Protein AF-R7Z8L1-F1 (a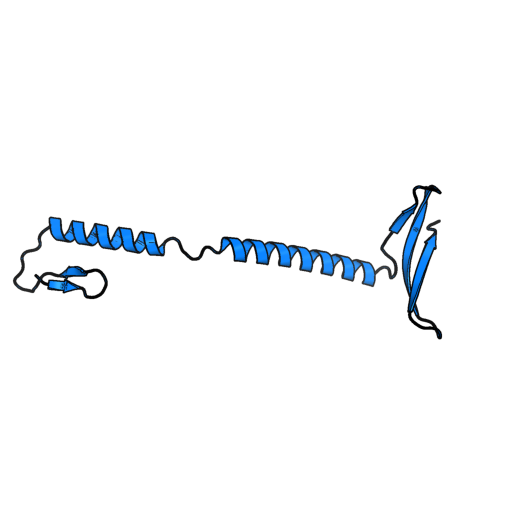fdb_monomer_lite)

pLDDT: mean 90.71, std 7.34, range [60.0, 98.38]

Organism: NCBI:txid1285586

Foldseek 3Di:
DFADDPQRQDDDDPPDDDDVVSVVVNVVSVVVVVVVVVDDPPCVVVVVVVVVVVVVVVVVVVVVVQCVVPVFNDWDQDPVPRWIWTWHWDQDPVGIDIDTGTDD

Secondary structure (DSSP, 8-state):
-EE-TTT--EE--TTPPP-HHHHHHHHHHHHHHHHHHHS----HHHHHHHHHHHHHHHHHHHHHHHHHH-S--EEEE-TTT--EEEEEEEEETTEEEEEEEE--

Sequence (104 aa):
MQQTQNYKLNKPEITDYAKIELLNDNADIIDAKLKDLEINGDLTEIVQTVTTLQREVTDNKSEFTEHLVDDMPHKYTNSDNGKTYRLGFGVDAGGFYYIQQEVE

Radius of gyration: 34.1 Å; chains: 1; bounding box: 70×27×88 Å

Structure (mmCIF, N/CA/C/O backbone):
data_AF-R7Z8L1-F1
#
_entry.id   AF-R7Z8L1-F1
#
loop_
_atom_site.group_PDB
_atom_site.id
_atom_site.type_symbol
_atom_site.label_atom_id
_atom_site.label_alt_id
_atom_site.label_comp_id
_atom_site.label_asym_id
_atom_site.label_entity_id
_atom_site.label_seq_id
_atom_site.pdbx_PDB_ins_code
_atom_site.Cartn_x
_atom_site.Cartn_y
_atom_site.Cartn_z
_atom_site.occupancy
_atom_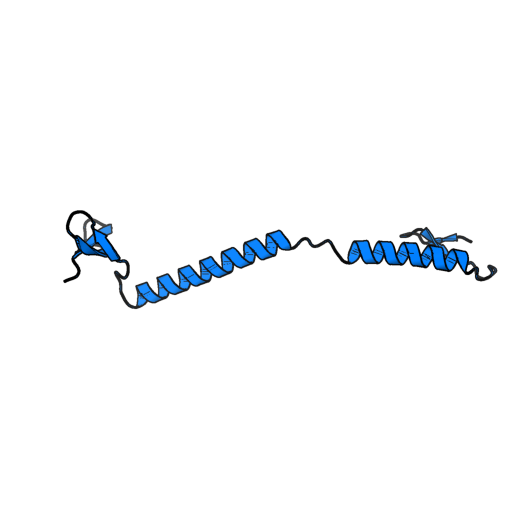site.B_iso_or_equiv
_atom_site.auth_seq_id
_atom_site.auth_comp_id
_atom_site.auth_asym_id
_atom_site.auth_atom_id
_atom_site.pdbx_PDB_model_num
ATOM 1 N N . MET A 1 1 ? 24.202 5.853 -46.526 1.00 74.88 1 MET A N 1
ATOM 2 C CA . MET A 1 1 ? 23.798 6.109 -45.123 1.00 74.88 1 MET A CA 1
ATOM 3 C C . MET A 1 1 ? 22.324 6.460 -44.980 1.00 74.88 1 MET A C 1
ATOM 5 O O . MET A 1 1 ? 21.871 7.464 -45.520 1.00 74.88 1 MET A O 1
ATOM 9 N N . GLN A 1 2 ? 21.601 5.641 -44.216 1.00 85.50 2 GLN A N 1
ATOM 10 C CA . GLN A 1 2 ? 20.191 5.834 -43.862 1.00 85.50 2 GLN A CA 1
ATOM 11 C C . GLN A 1 2 ? 20.046 6.026 -42.345 1.00 85.50 2 GLN A C 1
ATOM 13 O O . GLN A 1 2 ? 2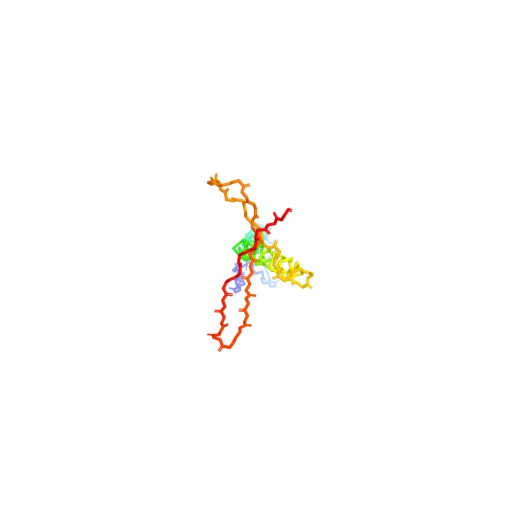1.010 5.863 -41.598 1.00 85.50 2 GLN A O 1
ATOM 18 N N . GLN A 1 3 ? 18.837 6.337 -41.878 1.00 92.38 3 GLN A N 1
ATOM 19 C CA . GLN A 1 3 ? 18.519 6.420 -40.450 1.00 92.38 3 GLN A CA 1
ATOM 20 C C . GLN A 1 3 ? 17.520 5.339 -40.030 1.00 92.38 3 GLN A C 1
ATOM 22 O O . GLN A 1 3 ? 16.657 4.933 -40.811 1.00 92.38 3 GLN A O 1
ATOM 27 N N . THR A 1 4 ? 17.608 4.881 -38.780 1.00 93.75 4 THR A N 1
ATOM 28 C CA . THR A 1 4 ? 16.570 4.027 -38.185 1.00 93.75 4 THR A CA 1
ATOM 29 C C . THR A 1 4 ? 15.272 4.809 -37.973 1.00 93.75 4 THR A C 1
ATOM 31 O O . THR A 1 4 ? 15.261 6.034 -37.861 1.00 93.75 4 THR A O 1
ATOM 34 N N . GLN A 1 5 ? 14.139 4.108 -37.914 1.00 93.69 5 GLN A N 1
ATOM 35 C CA . GLN A 1 5 ? 12.829 4.755 -37.844 1.00 93.69 5 GLN A CA 1
ATOM 36 C C . GLN A 1 5 ? 12.586 5.473 -36.508 1.00 93.69 5 GLN A C 1
ATOM 38 O O . GLN A 1 5 ? 12.158 6.629 -36.521 1.00 93.69 5 GLN A O 1
ATOM 43 N N . ASN A 1 6 ? 12.882 4.796 -35.394 1.00 93.19 6 ASN A N 1
ATOM 44 C CA . ASN A 1 6 ? 12.429 5.184 -34.054 1.00 93.19 6 ASN A CA 1
ATOM 45 C C . ASN A 1 6 ? 13.287 6.281 -33.419 1.00 93.19 6 ASN A C 1
ATOM 47 O O . ASN A 1 6 ? 12.752 7.229 -32.858 1.00 93.19 6 ASN A O 1
ATOM 51 N N . TYR A 1 7 ? 14.611 6.168 -33.535 1.00 92.75 7 TYR A N 1
ATOM 52 C CA . TYR A 1 7 ? 15.555 7.061 -32.848 1.00 92.75 7 TYR A CA 1
ATOM 53 C C . TYR A 1 7 ? 16.522 7.750 -33.808 1.00 92.75 7 TYR A C 1
ATOM 55 O O . TYR A 1 7 ? 17.504 8.338 -33.380 1.00 92.75 7 TYR A O 1
ATOM 63 N N . LYS A 1 8 ? 16.251 7.657 -35.118 1.00 94.75 8 LYS A N 1
ATOM 64 C CA . LYS A 1 8 ? 17.049 8.288 -36.179 1.00 94.75 8 LYS A CA 1
ATOM 65 C C . LYS A 1 8 ? 18.545 7.957 -36.111 1.00 94.75 8 LYS A C 1
ATOM 67 O O . LYS A 1 8 ? 19.371 8.732 -36.578 1.00 94.75 8 LYS A O 1
ATOM 72 N N . LEU A 1 9 ? 18.880 6.774 -35.589 1.00 94.69 9 LEU A N 1
ATOM 73 C CA . LEU A 1 9 ? 20.261 6.312 -35.473 1.00 94.69 9 LEU A CA 1
ATOM 74 C C . LEU A 1 9 ? 20.862 6.130 -36.862 1.00 94.69 9 LEU A C 1
ATOM 76 O O . LEU A 1 9 ? 20.212 5.583 -37.759 1.00 94.69 9 LEU A O 1
ATOM 80 N N . ASN A 1 10 ? 22.115 6.532 -37.012 1.00 93.38 10 ASN A N 1
ATOM 81 C CA . ASN A 1 10 ? 22.927 6.306 -38.190 1.00 93.38 10 ASN A CA 1
ATOM 82 C C . ASN A 1 10 ? 23.005 4.806 -38.487 1.00 93.38 10 ASN A C 1
ATOM 84 O O . ASN A 1 10 ? 23.551 4.033 -37.697 1.00 93.38 10 ASN A O 1
ATOM 88 N N . LYS A 1 11 ? 22.455 4.399 -39.633 1.00 91.81 11 LYS A N 1
ATOM 89 C CA . LYS A 1 11 ? 22.473 3.022 -40.120 1.00 91.81 11 LYS A CA 1
ATOM 90 C C . LYS A 1 11 ? 23.353 2.945 -41.376 1.00 91.81 11 LYS A C 1
ATOM 92 O O . LYS A 1 11 ? 22.962 3.494 -42.415 1.00 91.81 11 LYS A O 1
ATOM 97 N N . PRO A 1 12 ? 24.524 2.289 -41.303 1.00 87.88 12 PRO A N 1
ATOM 98 C CA . PRO A 1 12 ? 25.362 2.081 -42.477 1.00 87.88 12 PRO A CA 1
ATOM 99 C C . PRO A 1 12 ? 24.705 1.093 -43.450 1.00 87.88 12 PRO A C 1
ATOM 101 O O . PRO A 1 12 ? 24.024 0.148 -43.039 1.00 87.88 12 PRO A O 1
ATOM 104 N N . GLU A 1 13 ? 24.904 1.317 -44.746 1.00 87.19 13 GLU A N 1
ATOM 105 C CA . GLU A 1 13 ? 24.625 0.331 -45.794 1.00 87.19 13 GLU A CA 1
ATOM 106 C C . GLU A 1 13 ? 25.802 -0.643 -45.963 1.00 87.19 13 GLU A C 1
ATOM 108 O O . GLU A 1 13 ? 26.891 -0.413 -45.445 1.00 87.19 13 GLU A O 1
ATOM 113 N N . ILE A 1 14 ? 25.603 -1.735 -46.710 1.00 85.12 14 ILE A N 1
ATOM 114 C CA . ILE A 1 14 ? 26.632 -2.777 -46.920 1.00 85.12 14 ILE A CA 1
ATOM 115 C C . ILE A 1 14 ? 27.923 -2.198 -47.531 1.00 85.12 14 ILE A C 1
ATOM 117 O O . ILE A 1 14 ? 29.008 -2.724 -47.306 1.00 85.12 14 ILE A O 1
ATOM 121 N N . THR A 1 15 ? 27.808 -1.110 -48.292 1.00 88.19 15 THR A N 1
ATOM 122 C CA . THR A 1 15 ? 28.927 -0.419 -48.943 1.00 88.19 15 THR A CA 1
ATOM 123 C C . THR A 1 15 ? 29.519 0.725 -48.114 1.00 88.19 15 THR A C 1
ATOM 125 O O . THR A 1 15 ? 30.508 1.317 -48.540 1.00 88.19 15 THR A O 1
ATOM 128 N N . ASP A 1 16 ? 28.924 1.076 -46.969 1.00 85.25 16 ASP A N 1
ATOM 129 C CA . ASP A 1 16 ? 29.381 2.194 -46.142 1.00 85.25 16 ASP A CA 1
ATOM 130 C C . ASP A 1 16 ? 30.554 1.766 -45.239 1.00 85.25 16 ASP A C 1
ATOM 132 O O . ASP A 1 16 ? 30.529 0.719 -44.592 1.00 85.25 16 ASP A O 1
ATOM 136 N N . TYR A 1 17 ? 31.579 2.616 -45.138 1.00 83.94 17 TYR A N 1
ATOM 137 C CA . TYR A 1 17 ? 32.650 2.440 -44.154 1.00 83.94 17 TYR A CA 1
ATOM 138 C C . TYR A 1 17 ? 32.158 2.778 -42.741 1.00 83.94 17 TYR A C 1
ATOM 140 O O . TYR A 1 17 ? 31.425 3.752 -42.545 1.00 83.94 17 TYR A O 1
ATOM 148 N N . ALA A 1 18 ? 32.616 2.022 -41.740 1.00 79.12 18 ALA A N 1
ATOM 149 C CA . ALA A 1 18 ? 32.351 2.332 -40.339 1.00 79.12 18 ALA A CA 1
ATOM 150 C C . ALA A 1 18 ? 33.050 3.643 -39.939 1.00 79.12 18 ALA A C 1
ATOM 152 O O . ALA A 1 18 ? 34.274 3.757 -40.005 1.00 79.12 18 ALA A O 1
ATOM 153 N N . LYS A 1 19 ? 32.262 4.633 -39.518 1.00 89.38 19 LYS A N 1
ATOM 154 C CA . LYS A 1 19 ? 32.733 5.941 -39.049 1.00 89.38 19 LYS A CA 1
ATOM 155 C C . LYS A 1 19 ? 32.462 6.055 -37.554 1.00 89.38 19 LYS A C 1
ATOM 157 O O . LYS A 1 19 ? 31.309 5.993 -37.137 1.00 89.38 19 LYS A O 1
ATOM 162 N N . ILE A 1 20 ? 33.524 6.224 -36.770 1.00 89.25 20 ILE A N 1
ATOM 163 C CA . ILE A 1 20 ? 33.457 6.231 -35.301 1.00 89.25 20 ILE A CA 1
ATOM 164 C C . ILE A 1 20 ? 32.592 7.386 -34.782 1.00 89.25 20 ILE A C 1
ATOM 166 O O . ILE A 1 20 ? 31.793 7.176 -33.880 1.00 89.25 20 ILE A O 1
ATOM 170 N N . GLU A 1 21 ? 32.678 8.568 -35.394 1.00 93.06 21 GLU A N 1
ATOM 171 C CA . GLU A 1 21 ? 31.877 9.744 -35.012 1.00 93.06 21 GLU A CA 1
ATOM 172 C C . GLU A 1 21 ? 30.373 9.436 -35.008 1.00 93.06 21 GLU A C 1
ATOM 174 O O . GLU A 1 21 ? 29.687 9.669 -34.023 1.00 93.06 21 GLU A O 1
ATOM 179 N N . LEU A 1 22 ? 29.882 8.772 -36.055 1.00 91.69 22 LEU A N 1
ATOM 180 C CA . LEU A 1 22 ? 28.464 8.433 -36.193 1.00 91.69 22 LEU A CA 1
ATOM 181 C C . LEU A 1 22 ? 28.007 7.323 -35.241 1.00 91.69 22 LEU A C 1
ATOM 183 O O . LEU A 1 22 ? 26.814 7.209 -34.953 1.00 91.69 22 LEU A O 1
ATOM 187 N N . LEU A 1 23 ? 28.941 6.480 -34.790 1.00 90.88 23 LEU A N 1
ATOM 188 C CA . LEU A 1 23 ? 28.684 5.492 -33.745 1.00 90.88 23 LEU A CA 1
ATOM 189 C C . LEU A 1 23 ? 28.593 6.162 -32.374 1.00 90.88 23 LEU A C 1
ATOM 191 O O . LEU A 1 23 ? 27.721 5.786 -31.596 1.00 90.88 23 LEU A O 1
ATOM 195 N N . ASN A 1 24 ? 29.437 7.161 -32.106 1.00 95.19 24 ASN A N 1
ATOM 196 C CA . ASN A 1 24 ? 29.364 7.956 -30.882 1.00 95.19 24 ASN A CA 1
ATOM 197 C C . ASN A 1 24 ? 28.052 8.752 -30.831 1.00 95.19 24 ASN A C 1
ATOM 199 O O . ASN A 1 24 ? 27.351 8.671 -29.830 1.00 95.19 24 ASN A O 1
ATOM 203 N N . ASP A 1 25 ? 27.640 9.376 -31.940 1.00 95.31 25 ASP A N 1
ATOM 204 C CA . ASP A 1 25 ? 26.343 10.064 -32.026 1.00 95.31 25 ASP A CA 1
ATOM 205 C C . ASP A 1 25 ? 25.170 9.118 -31.709 1.00 95.31 25 ASP A C 1
ATOM 207 O O . ASP A 1 25 ? 24.220 9.474 -31.011 1.00 95.31 25 ASP A O 1
ATOM 211 N N . ASN A 1 26 ? 25.228 7.877 -32.207 1.00 95.25 26 ASN A N 1
ATOM 212 C CA . ASN A 1 26 ? 24.221 6.869 -31.883 1.00 95.25 26 ASN A CA 1
ATOM 213 C C . ASN A 1 26 ? 24.247 6.485 -30.402 1.00 95.25 26 ASN A C 1
ATOM 215 O O . ASN A 1 26 ? 23.185 6.257 -29.824 1.00 95.25 26 ASN A O 1
ATOM 219 N N . ALA A 1 27 ? 25.439 6.368 -29.812 1.00 95.81 27 ALA A N 1
ATOM 220 C CA . ALA A 1 27 ? 25.606 6.035 -28.405 1.00 95.81 27 ALA A CA 1
ATOM 221 C C . ALA A 1 27 ? 25.009 7.128 -27.509 1.00 95.81 27 ALA A C 1
ATOM 223 O O . ALA A 1 27 ? 24.254 6.789 -26.603 1.00 95.81 27 ALA A O 1
ATOM 224 N N . ASP A 1 28 ? 25.231 8.405 -27.827 1.00 96.50 28 ASP A N 1
ATOM 225 C CA . ASP A 1 28 ? 24.648 9.538 -27.099 1.00 96.50 28 ASP A CA 1
ATOM 226 C C . ASP A 1 28 ? 23.111 9.533 -27.170 1.00 96.50 28 ASP A C 1
ATOM 228 O O . ASP A 1 28 ? 22.427 9.727 -26.164 1.00 96.50 28 ASP A O 1
ATOM 232 N N . ILE A 1 29 ? 22.539 9.251 -28.349 1.00 96.25 29 ILE A N 1
ATOM 233 C CA . ILE A 1 29 ? 21.080 9.143 -28.517 1.00 96.25 29 ILE A CA 1
ATOM 234 C C . ILE A 1 29 ? 20.517 7.975 -27.696 1.00 96.25 29 ILE A C 1
ATOM 236 O O . ILE A 1 29 ? 19.456 8.107 -27.081 1.00 96.25 29 ILE A O 1
ATOM 240 N N . ILE A 1 30 ? 21.195 6.823 -27.707 1.00 94.75 30 ILE A N 1
ATOM 241 C CA . ILE A 1 30 ? 20.777 5.641 -26.947 1.00 94.75 30 ILE A CA 1
ATOM 242 C C . ILE A 1 30 ? 20.865 5.919 -25.447 1.00 94.75 30 ILE A C 1
ATOM 244 O O . ILE A 1 30 ? 19.900 5.635 -24.743 1.00 94.75 30 ILE A O 1
ATOM 248 N N . ASP A 1 31 ? 21.966 6.496 -24.968 1.00 94.69 31 ASP A N 1
ATOM 249 C CA . ASP A 1 31 ? 22.175 6.820 -23.556 1.00 94.69 31 ASP A CA 1
ATOM 250 C C . ASP A 1 31 ? 21.108 7.792 -23.043 1.00 94.69 31 ASP A C 1
ATOM 252 O O . ASP A 1 31 ? 20.423 7.499 -22.063 1.00 94.69 31 ASP A O 1
ATOM 256 N N . ALA A 1 32 ? 20.843 8.874 -23.781 1.00 91.50 32 ALA A N 1
ATOM 257 C CA . ALA A 1 32 ? 19.783 9.818 -23.442 1.00 91.50 32 ALA A CA 1
ATOM 258 C C . ALA A 1 32 ? 18.400 9.145 -23.383 1.00 91.50 32 ALA A C 1
ATOM 260 O O . ALA A 1 32 ? 17.616 9.400 -22.470 1.00 91.50 32 ALA A O 1
ATOM 261 N N . LYS A 1 33 ? 18.089 8.245 -24.327 1.00 89.00 33 LYS A N 1
ATOM 262 C CA . LYS A 1 33 ? 16.806 7.524 -24.330 1.00 89.00 33 LYS A CA 1
ATOM 263 C C . LYS A 1 33 ? 16.712 6.477 -23.228 1.00 89.00 33 LYS A C 1
ATOM 265 O O . LYS A 1 33 ? 15.626 6.272 -22.696 1.00 89.00 33 LYS A O 1
ATOM 270 N N . LEU A 1 34 ? 17.816 5.829 -22.870 1.00 88.69 34 LEU A N 1
ATOM 271 C CA . LEU A 1 34 ? 17.874 4.948 -21.708 1.00 88.69 34 LEU A CA 1
ATOM 272 C C . LEU A 1 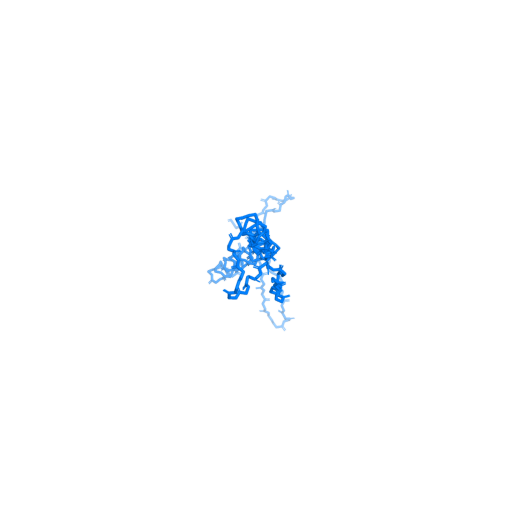34 ? 17.696 5.748 -20.418 1.00 88.69 34 LEU A C 1
ATOM 274 O O . LEU A 1 34 ? 16.961 5.298 -19.547 1.00 88.69 34 LEU A O 1
ATOM 278 N N . LYS A 1 35 ? 18.257 6.958 -20.329 1.00 84.69 35 LYS A N 1
ATOM 279 C CA . LYS A 1 35 ? 18.041 7.872 -19.203 1.00 84.69 35 LYS A CA 1
ATOM 280 C C . LYS A 1 35 ? 16.581 8.308 -19.075 1.00 84.69 35 LYS A C 1
ATOM 282 O O . LYS A 1 35 ? 16.051 8.297 -17.967 1.00 84.69 35 LYS A O 1
ATOM 287 N N . ASP A 1 36 ? 15.924 8.615 -20.195 1.00 80.88 36 ASP A N 1
ATOM 288 C CA . ASP A 1 36 ? 14.486 8.922 -20.241 1.00 80.88 36 ASP A CA 1
ATOM 289 C C . ASP A 1 36 ? 13.621 7.735 -19.765 1.00 80.88 36 ASP A C 1
ATOM 291 O O . ASP A 1 36 ? 12.530 7.934 -19.230 1.00 80.88 36 ASP A O 1
ATOM 295 N N . LEU A 1 37 ? 14.087 6.496 -19.978 1.00 76.38 37 LEU A N 1
ATOM 296 C CA . LEU A 1 37 ? 13.434 5.277 -19.487 1.00 76.38 37 LEU A CA 1
ATOM 297 C C . LEU A 1 37 ? 13.768 4.978 -18.020 1.00 76.38 37 LEU A C 1
ATOM 299 O O . LEU A 1 37 ? 12.969 4.338 -17.337 1.00 76.38 37 LEU A O 1
ATOM 303 N N . GLU A 1 38 ? 14.936 5.410 -17.540 1.00 73.25 38 GLU A N 1
ATOM 304 C CA . GLU A 1 38 ? 15.448 5.089 -16.206 1.00 73.25 38 GLU A CA 1
ATOM 305 C C . GLU A 1 38 ? 14.624 5.745 -15.088 1.00 73.25 38 GLU A C 1
ATOM 307 O O . GLU A 1 38 ? 14.661 5.290 -13.947 1.00 73.25 38 GLU A O 1
ATOM 312 N N . ILE A 1 39 ? 13.823 6.771 -15.390 1.00 63.03 39 ILE A N 1
ATOM 313 C CA . ILE A 1 39 ? 12.917 7.396 -14.423 1.00 63.03 39 ILE A CA 1
ATOM 314 C C . ILE A 1 39 ? 11.681 7.889 -15.174 1.00 63.03 39 ILE A C 1
ATOM 316 O O . ILE A 1 39 ? 11.839 8.801 -15.971 1.00 63.03 39 ILE A O 1
ATOM 320 N N . ASN A 1 40 ? 10.486 7.317 -14.930 1.00 60.00 40 ASN A N 1
ATOM 321 C CA . ASN A 1 40 ? 9.178 8.005 -15.086 1.00 60.00 40 ASN A CA 1
ATOM 322 C C . ASN A 1 40 ? 7.925 7.180 -14.708 1.00 60.00 40 ASN A C 1
ATOM 324 O O . ASN A 1 40 ? 6.809 7.512 -15.102 1.00 60.00 40 ASN A O 1
ATOM 328 N N . GLY A 1 41 ? 8.049 6.141 -13.885 1.00 62.09 41 GLY A N 1
ATOM 329 C CA . GLY A 1 41 ? 6.975 5.891 -12.931 1.00 62.09 41 GLY A CA 1
ATOM 330 C C . GLY A 1 41 ? 7.287 6.744 -11.716 1.00 62.09 41 GLY A C 1
ATOM 331 O O . GLY A 1 41 ? 7.995 6.255 -10.841 1.00 62.09 41 GLY A O 1
ATOM 332 N N . ASP A 1 42 ? 6.853 8.006 -11.662 1.00 72.69 42 ASP A N 1
ATOM 333 C CA . ASP A 1 42 ? 6.810 8.695 -10.370 1.00 72.69 42 ASP A CA 1
ATOM 334 C C . ASP A 1 42 ? 5.760 7.975 -9.517 1.00 72.69 42 ASP A C 1
ATOM 336 O O . ASP A 1 42 ? 4.573 8.285 -9.520 1.00 72.69 42 ASP A O 1
ATOM 340 N N . LEU A 1 43 ? 6.204 6.905 -8.864 1.00 83.75 43 LEU A N 1
ATOM 341 C CA . LEU A 1 43 ? 5.382 6.088 -7.989 1.00 83.75 43 LEU A CA 1
ATOM 342 C C . LEU A 1 43 ? 5.281 6.727 -6.605 1.00 83.75 43 LEU A C 1
ATOM 344 O O . LEU A 1 43 ? 4.700 6.110 -5.721 1.00 83.75 43 LEU A O 1
ATOM 348 N N . THR A 1 44 ? 5.837 7.923 -6.383 1.00 86.62 44 THR A N 1
ATOM 349 C CA . THR A 1 44 ? 5.884 8.557 -5.061 1.00 86.62 44 THR A CA 1
ATOM 350 C C . THR A 1 44 ? 4.484 8.720 -4.481 1.00 86.62 44 THR A C 1
ATOM 352 O O . THR A 1 44 ? 4.254 8.337 -3.337 1.00 86.62 44 THR A O 1
ATOM 355 N N . GLU A 1 45 ? 3.526 9.198 -5.278 1.00 87.31 45 GLU A N 1
ATOM 356 C CA . GLU A 1 45 ? 2.131 9.356 -4.848 1.00 87.31 45 GLU A CA 1
ATOM 357 C C . GLU A 1 45 ? 1.465 8.002 -4.544 1.00 87.31 45 GLU A C 1
ATOM 359 O O . GLU A 1 45 ? 0.759 7.848 -3.543 1.00 87.31 45 GLU A O 1
ATOM 364 N N . ILE A 1 46 ? 1.751 6.978 -5.357 1.00 91.25 46 ILE A N 1
ATOM 365 C CA . ILE A 1 46 ? 1.252 5.612 -5.145 1.00 91.25 46 ILE A CA 1
ATOM 366 C C . ILE A 1 46 ? 1.839 5.028 -3.857 1.00 91.25 46 ILE A C 1
ATOM 368 O O . ILE A 1 46 ? 1.108 4.470 -3.043 1.00 91.25 46 ILE A O 1
ATOM 372 N N . VAL A 1 47 ? 3.144 5.182 -3.636 1.00 92.88 47 VAL A N 1
ATOM 373 C CA . VAL A 1 47 ? 3.846 4.705 -2.440 1.00 92.88 47 VAL A CA 1
ATOM 374 C C . VAL A 1 47 ? 3.321 5.412 -1.192 1.00 92.88 47 VAL A C 1
ATOM 376 O O . VAL A 1 47 ? 3.058 4.746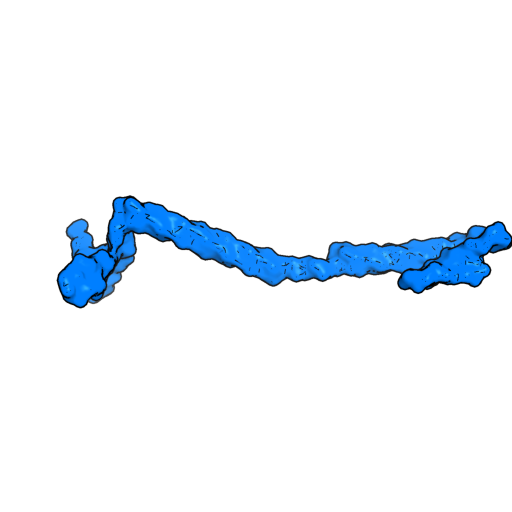 -0.189 1.00 92.88 47 VAL A O 1
ATOM 379 N N . GLN A 1 48 ? 3.103 6.728 -1.245 1.00 95.31 48 GLN A N 1
ATOM 380 C CA . GLN A 1 48 ? 2.492 7.487 -0.149 1.00 95.31 48 GLN A CA 1
ATOM 381 C C . GLN A 1 48 ? 1.080 6.980 0.161 1.00 95.31 48 GLN A C 1
ATOM 383 O O . GLN A 1 48 ? 0.770 6.695 1.318 1.00 95.31 48 GLN A O 1
ATOM 388 N N . THR A 1 49 ? 0.252 6.793 -0.868 1.00 96.50 49 THR A N 1
ATOM 389 C CA . THR A 1 49 ? -1.118 6.282 -0.725 1.00 96.50 49 THR A CA 1
ATOM 390 C C . THR A 1 49 ? -1.133 4.882 -0.112 1.00 96.50 49 THR A C 1
ATOM 392 O O . THR A 1 49 ? -1.857 4.632 0.850 1.00 96.50 49 THR A O 1
ATOM 395 N N . VAL A 1 50 ? -0.295 3.970 -0.615 1.00 97.19 50 VAL A N 1
ATOM 396 C CA . VAL A 1 50 ? -0.181 2.600 -0.094 1.00 97.19 50 VAL A CA 1
ATOM 397 C C . VAL A 1 50 ? 0.302 2.601 1.355 1.00 97.19 50 VAL A C 1
ATOM 399 O O . VAL A 1 50 ? -0.237 1.853 2.166 1.00 97.19 50 VAL A O 1
ATOM 402 N N . THR A 1 51 ? 1.253 3.467 1.708 1.00 97.56 51 THR A N 1
ATOM 403 C CA . THR A 1 51 ? 1.755 3.591 3.086 1.00 97.56 51 THR A CA 1
ATOM 404 C C . THR A 1 51 ? 0.651 4.052 4.043 1.00 97.56 51 THR A C 1
ATOM 406 O O . THR A 1 51 ? 0.492 3.479 5.122 1.00 97.56 51 THR A O 1
ATOM 409 N N . THR A 1 52 ? -0.156 5.042 3.647 1.00 97.81 52 THR A N 1
ATOM 410 C CA . THR A 1 52 ? -1.302 5.498 4.450 1.00 97.81 52 THR A CA 1
ATOM 411 C C . THR A 1 52 ? -2.337 4.392 4.630 1.00 97.81 52 THR A C 1
ATOM 413 O O . THR A 1 52 ? -2.732 4.121 5.763 1.00 97.81 52 THR A O 1
ATOM 416 N N . LEU A 1 53 ? -2.715 3.700 3.551 1.00 98.00 53 LEU A N 1
ATOM 417 C CA . LEU A 1 53 ? -3.682 2.599 3.609 1.00 98.00 53 LEU A CA 1
ATOM 418 C C . LEU A 1 53 ? -3.187 1.438 4.477 1.00 98.00 53 LEU A C 1
ATOM 420 O O . LEU A 1 53 ? -3.957 0.863 5.239 1.00 98.00 53 LEU A O 1
ATOM 424 N N . GLN A 1 54 ? -1.900 1.092 4.393 1.00 98.38 54 GLN A N 1
ATOM 425 C CA . GLN A 1 54 ? -1.305 0.049 5.230 1.00 98.38 54 GLN A CA 1
ATOM 426 C C . GLN A 1 54 ? -1.399 0.391 6.716 1.00 98.38 54 GLN A C 1
ATOM 428 O O . GLN A 1 54 ? -1.724 -0.484 7.522 1.00 98.38 54 GLN A O 1
ATOM 433 N N . ARG A 1 55 ? -1.144 1.653 7.073 1.00 98.31 55 ARG A N 1
ATOM 434 C CA . ARG A 1 55 ? -1.297 2.134 8.446 1.00 98.31 55 ARG A CA 1
ATOM 435 C C . ARG A 1 55 ? -2.756 2.053 8.894 1.00 98.31 55 ARG A C 1
ATOM 437 O O . ARG A 1 55 ? -3.020 1.401 9.890 1.00 98.31 55 ARG A O 1
ATOM 444 N N . GLU A 1 56 ? -3.695 2.601 8.126 1.00 98.19 56 GLU A N 1
ATOM 445 C CA . GLU A 1 56 ? -5.125 2.578 8.479 1.00 98.19 56 GLU A CA 1
ATOM 446 C C . GLU A 1 56 ? -5.679 1.153 8.619 1.00 98.19 56 GLU A C 1
ATOM 448 O O . GLU A 1 56 ? -6.411 0.855 9.558 1.00 98.19 56 GLU A O 1
ATOM 453 N N . VAL A 1 57 ? -5.299 0.233 7.726 1.00 98.25 57 VAL A N 1
ATOM 454 C CA . VAL A 1 57 ? -5.685 -1.184 7.831 1.00 98.25 57 VAL A CA 1
ATOM 455 C C . VAL A 1 57 ? -5.089 -1.831 9.081 1.00 98.25 57 VAL A C 1
ATOM 457 O O . VAL A 1 57 ? -5.741 -2.664 9.710 1.00 98.25 57 VAL A O 1
ATOM 460 N N . THR A 1 58 ? -3.860 -1.465 9.446 1.00 98.06 58 THR A N 1
ATOM 461 C CA . THR A 1 58 ? -3.213 -1.964 10.665 1.00 98.06 58 THR A CA 1
ATOM 462 C C . THR A 1 58 ? -3.913 -1.432 11.913 1.00 98.06 58 THR A C 1
ATOM 464 O O . THR A 1 58 ? -4.213 -2.221 12.809 1.00 98.06 58 THR A O 1
ATOM 467 N N . ASP A 1 59 ? -4.237 -0.140 11.936 1.00 96.75 59 ASP A N 1
ATOM 468 C CA . ASP A 1 59 ? -4.933 0.519 13.042 1.00 96.75 59 ASP A CA 1
ATOM 469 C C . ASP A 1 59 ? -6.337 -0.081 13.226 1.00 96.75 59 ASP A C 1
ATOM 471 O O . ASP A 1 59 ? -6.656 -0.574 14.308 1.00 96.75 59 ASP A O 1
ATOM 475 N N . ASN A 1 60 ? -7.122 -0.191 12.147 1.00 96.38 60 ASN A N 1
ATOM 476 C CA . ASN A 1 60 ? -8.452 -0.812 12.170 1.00 96.38 60 ASN A CA 1
ATOM 477 C C . ASN A 1 60 ? -8.403 -2.277 12.625 1.00 96.38 60 ASN A C 1
ATOM 479 O O . ASN A 1 60 ? -9.296 -2.756 13.324 1.00 96.38 60 ASN A O 1
ATOM 483 N N . LYS A 1 61 ? -7.363 -3.021 12.227 1.00 96.88 61 LYS A N 1
ATOM 484 C CA . LYS A 1 61 ? -7.172 -4.404 12.676 1.00 96.88 61 LYS A CA 1
ATOM 485 C C . LYS A 1 61 ? -6.887 -4.468 14.177 1.00 96.88 61 LYS A C 1
ATOM 487 O O . LYS A 1 61 ? -7.384 -5.385 14.834 1.00 96.88 61 LYS A O 1
ATOM 492 N N . SER A 1 62 ? -6.087 -3.540 14.703 1.00 94.19 62 SER A N 1
ATOM 493 C CA . SER A 1 62 ? -5.821 -3.440 16.141 1.00 94.19 62 SER A CA 1
ATOM 494 C C . SER A 1 62 ? -7.106 -3.133 16.899 1.00 94.19 62 SER A C 1
ATOM 496 O O . SER A 1 62 ? -7.470 -3.891 17.792 1.00 94.19 62 SER A O 1
ATOM 498 N N . GLU A 1 63 ? -7.843 -2.106 16.470 1.00 92.81 63 GLU A N 1
ATOM 499 C CA . GLU A 1 63 ? -9.111 -1.705 17.084 1.00 92.81 63 GLU A CA 1
ATOM 500 C C . GLU A 1 63 ? -10.118 -2.862 17.091 1.00 92.81 63 GLU A C 1
ATOM 502 O O . GLU A 1 63 ? -10.655 -3.211 18.137 1.00 92.81 63 GLU A O 1
ATOM 507 N N . PHE A 1 64 ? -10.303 -3.551 15.961 1.00 92.56 64 PHE A N 1
ATOM 508 C CA . PHE A 1 64 ? -11.186 -4.718 15.907 1.00 92.56 64 PHE A CA 1
ATOM 509 C C . PHE A 1 64 ? -10.740 -5.842 16.852 1.00 92.56 64 PHE A C 1
ATOM 511 O O . PHE A 1 64 ? -11.571 -6.498 17.475 1.00 92.56 64 PHE A O 1
ATOM 518 N N . THR A 1 65 ? -9.430 -6.070 16.978 1.00 93.50 65 THR A N 1
ATOM 519 C CA . THR A 1 65 ? -8.896 -7.086 17.896 1.00 93.50 65 THR A CA 1
ATOM 520 C C . THR A 1 65 ? -9.161 -6.713 19.354 1.00 93.50 65 THR A C 1
ATOM 522 O O . THR A 1 65 ? -9.498 -7.590 20.144 1.00 93.50 65 THR A O 1
ATOM 525 N N . GLU A 1 66 ? -9.045 -5.433 19.711 1.00 91.19 66 GLU A N 1
ATOM 526 C CA . GLU A 1 66 ? -9.375 -4.936 21.050 1.00 91.19 66 GLU A CA 1
ATOM 527 C C . GLU A 1 66 ? -10.870 -5.099 21.352 1.00 91.19 66 GLU A C 1
ATOM 529 O O . GLU A 1 66 ? -11.214 -5.667 22.387 1.00 91.19 66 GLU A O 1
ATOM 534 N N . HIS A 1 67 ? -11.744 -4.719 20.413 1.00 88.81 67 HIS A N 1
ATOM 535 C CA . HIS A 1 67 ? -13.202 -4.871 20.541 1.00 88.81 67 HIS A CA 1
ATOM 536 C C . HIS A 1 67 ? -13.677 -6.330 20.596 1.00 88.81 67 HIS A C 1
ATOM 538 O O . HIS A 1 67 ? -14.724 -6.608 21.166 1.00 88.81 67 HIS A O 1
ATOM 544 N N . LEU A 1 68 ? -12.925 -7.287 20.035 1.00 90.44 68 LEU A N 1
ATOM 545 C CA . LEU A 1 68 ? -13.222 -8.721 20.188 1.00 90.44 68 LEU A CA 1
ATOM 546 C C . LEU A 1 68 ? -12.931 -9.253 21.600 1.00 90.44 68 LEU A C 1
ATOM 548 O O . LEU A 1 68 ? -13.438 -10.314 21.968 1.00 90.44 68 LEU A O 1
ATOM 552 N N . VAL A 1 69 ? -12.058 -8.578 22.350 1.00 91.44 69 VAL A N 1
ATOM 553 C CA . VAL A 1 69 ? -11.633 -8.987 23.696 1.00 91.44 69 VAL A CA 1
ATOM 554 C C . VAL A 1 69 ? -12.415 -8.235 24.774 1.00 91.44 69 VAL A C 1
ATOM 556 O O . VAL A 1 69 ? -12.745 -8.822 25.804 1.00 91.44 69 VAL A O 1
ATOM 559 N N . ASP A 1 70 ? -12.704 -6.956 24.544 1.00 89.19 70 ASP A N 1
ATOM 560 C CA . ASP A 1 70 ? -13.464 -6.080 25.433 1.00 89.19 70 ASP A CA 1
ATOM 561 C C . ASP A 1 70 ? -14.473 -5.283 24.602 1.00 89.19 70 ASP A C 1
ATOM 563 O O . ASP A 1 70 ? -14.072 -4.475 23.773 1.00 89.19 70 ASP A O 1
ATOM 567 N N . ASP A 1 71 ? -15.772 -5.478 24.850 1.00 86.06 71 ASP A N 1
ATOM 568 C CA . ASP A 1 71 ? -16.857 -4.801 24.122 1.00 86.06 71 ASP A CA 1
ATOM 569 C C . ASP A 1 71 ? -16.857 -3.264 24.319 1.00 86.06 71 ASP A C 1
ATOM 571 O O . ASP A 1 71 ? -17.557 -2.543 23.603 1.00 86.06 71 ASP A O 1
ATOM 575 N N . MET A 1 72 ? -16.124 -2.738 25.315 1.00 90.06 72 MET A N 1
ATOM 576 C CA . MET A 1 72 ? -16.029 -1.299 25.619 1.00 90.06 72 MET A CA 1
ATOM 577 C C . MET A 1 72 ? -14.586 -0.858 25.942 1.00 90.06 72 MET A C 1
ATOM 579 O O . MET A 1 72 ? -14.316 -0.388 27.058 1.00 90.06 72 MET A O 1
ATOM 583 N N . PRO A 1 73 ? -13.643 -0.961 24.984 1.00 91.06 73 PRO A N 1
ATOM 584 C CA . PRO A 1 73 ? -12.218 -0.770 25.252 1.00 91.06 73 PRO A CA 1
ATOM 585 C C . PRO A 1 73 ? -11.832 0.714 25.366 1.00 91.06 73 PRO A C 1
ATOM 587 O O . PRO A 1 73 ? -10.837 1.066 26.006 1.00 91.06 73 PRO A O 1
ATOM 590 N N . HIS A 1 74 ? -12.628 1.614 24.781 1.00 90.75 74 HIS A N 1
ATOM 591 C CA . HIS A 1 74 ? -12.337 3.044 24.764 1.00 90.75 74 HIS A CA 1
ATOM 592 C C . HIS A 1 74 ? -12.611 3.693 26.116 1.00 90.75 74 HIS A C 1
ATOM 594 O O . HIS A 1 74 ? -13.689 3.536 26.692 1.00 90.75 74 HIS A O 1
ATOM 600 N N . LYS A 1 75 ? -11.651 4.486 26.597 1.00 93.50 75 LYS A N 1
ATOM 601 C CA . LYS A 1 75 ? -11.738 5.193 27.876 1.00 93.50 75 LYS A CA 1
ATOM 602 C C . LYS A 1 75 ? -11.384 6.658 27.711 1.00 93.50 75 LYS A C 1
ATOM 604 O O . LYS A 1 75 ? -10.531 7.012 26.902 1.00 93.50 75 LYS A O 1
ATOM 609 N N . TYR A 1 76 ? -11.999 7.501 28.526 1.00 94.62 76 TYR A N 1
ATOM 610 C CA . TYR A 1 76 ? -11.609 8.898 28.649 1.00 94.62 76 TYR A CA 1
ATOM 611 C C . TYR A 1 76 ? -11.674 9.340 30.110 1.00 94.62 76 TYR A C 1
ATOM 613 O O . TYR A 1 76 ? -12.503 8.852 30.880 1.00 94.62 76 TYR A O 1
ATOM 621 N N . THR A 1 77 ? -10.810 10.278 30.490 1.00 95.69 77 THR A N 1
ATOM 622 C CA . THR A 1 77 ? -10.834 10.906 31.814 1.00 95.69 77 THR A CA 1
ATOM 623 C C . THR A 1 77 ? -11.485 12.275 31.699 1.00 95.69 77 THR A C 1
ATOM 625 O O . THR A 1 77 ? -11.038 13.123 30.927 1.00 95.69 77 THR A O 1
ATOM 628 N N . ASN A 1 78 ? -12.557 12.491 32.454 1.00 93.50 78 ASN A N 1
ATOM 629 C CA . ASN A 1 78 ? -13.257 13.764 32.486 1.00 93.50 78 ASN A CA 1
ATOM 630 C C . ASN A 1 78 ? -12.471 14.760 33.355 1.00 93.50 78 ASN A C 1
ATOM 632 O O . ASN A 1 78 ? -12.218 14.508 34.532 1.00 93.50 78 ASN A O 1
ATOM 636 N N . SER A 1 79 ? -12.090 15.899 32.775 1.00 94.88 79 SER A N 1
ATOM 637 C CA . SER A 1 79 ? -11.293 16.925 33.455 1.00 94.88 79 SER A CA 1
ATOM 638 C C . SER A 1 79 ? -12.042 17.657 34.575 1.00 94.88 79 SER A C 1
ATOM 640 O O . SER A 1 79 ? -11.394 18.147 35.495 1.00 94.88 79 SER A O 1
ATOM 642 N N . ASP A 1 80 ? -13.375 17.702 34.537 1.00 94.81 80 ASP A N 1
ATOM 643 C CA . ASP A 1 80 ? -14.189 18.436 35.515 1.00 94.81 80 ASP A CA 1
ATOM 644 C C . ASP A 1 80 ? -14.325 17.686 36.844 1.00 94.81 80 ASP A C 1
ATOM 646 O O . ASP A 1 80 ? -14.419 18.299 37.906 1.00 94.81 80 ASP A O 1
ATOM 650 N N . ASN A 1 81 ? -14.354 16.350 36.799 1.00 94.00 81 ASN A N 1
ATOM 651 C CA . ASN A 1 81 ? -14.560 15.507 37.982 1.00 94.00 81 ASN A CA 1
ATOM 652 C C . ASN A 1 81 ? -13.429 14.500 38.243 1.00 94.00 81 ASN A C 1
ATOM 654 O O . ASN A 1 81 ? -13.485 13.779 39.236 1.00 94.00 81 ASN A O 1
ATOM 658 N N . G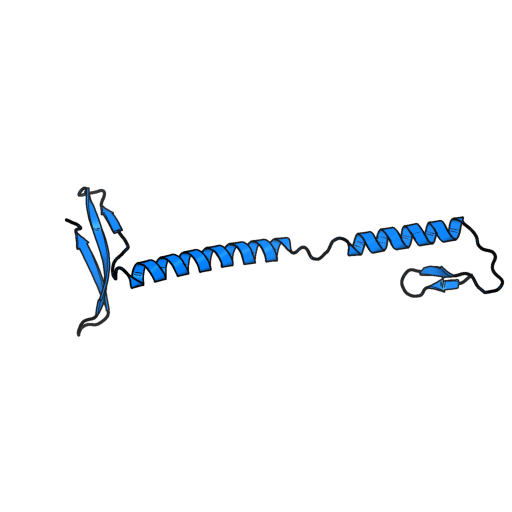LY A 1 82 ? -12.414 14.439 37.375 1.00 94.56 82 GLY A N 1
ATOM 659 C CA . GLY A 1 82 ? -11.260 13.546 37.501 1.00 94.56 82 GLY A CA 1
ATOM 660 C C . GLY A 1 82 ? -11.572 12.058 37.315 1.00 94.56 82 GLY A C 1
ATOM 661 O O . GLY A 1 82 ? -10.686 11.228 37.508 1.00 94.56 82 GLY A O 1
ATOM 662 N N . LYS A 1 83 ? -12.809 11.696 36.955 1.00 95.44 83 LYS A N 1
ATOM 663 C CA . LYS A 1 83 ? -13.245 10.302 36.822 1.00 95.44 83 LYS A CA 1
ATOM 664 C C . LYS A 1 83 ? -12.975 9.776 35.419 1.00 95.44 83 LYS A C 1
ATOM 666 O O . LYS A 1 83 ? -13.117 10.502 34.432 1.00 95.44 83 LYS A O 1
ATOM 671 N N . THR A 1 84 ? -12.620 8.498 35.333 1.00 96.12 84 THR A N 1
ATOM 672 C CA . THR A 1 84 ? -12.429 7.800 34.059 1.00 96.12 84 THR A CA 1
ATOM 673 C C . THR A 1 84 ? -13.682 7.017 33.711 1.00 96.12 84 THR A C 1
ATOM 675 O O . THR A 1 84 ? -14.254 6.345 34.563 1.00 96.12 84 THR A O 1
ATOM 678 N N . TYR A 1 85 ? -14.104 7.092 32.455 1.00 95.50 85 TYR A N 1
ATOM 679 C CA . TYR A 1 85 ? -15.264 6.374 31.948 1.00 95.50 85 TYR A CA 1
ATOM 680 C C . TYR A 1 85 ? -14.855 5.511 30.764 1.00 95.50 85 TYR A C 1
ATOM 682 O O . TYR A 1 85 ? -14.088 5.966 29.914 1.00 95.50 85 TYR A O 1
ATOM 690 N N . ARG A 1 86 ? -15.395 4.294 30.696 1.00 94.75 86 ARG A N 1
ATOM 691 C CA . ARG A 1 86 ? -15.387 3.476 29.483 1.00 94.75 86 ARG A CA 1
ATOM 692 C C . ARG A 1 86 ? -16.628 3.754 28.643 1.00 94.75 86 ARG A C 1
ATOM 694 O O . ARG A 1 86 ? -17.699 4.040 29.190 1.00 94.75 86 ARG A O 1
ATOM 701 N N . LEU A 1 87 ? -16.457 3.694 27.331 1.00 93.50 87 LEU A N 1
ATOM 702 C CA . LEU A 1 87 ? -17.460 4.036 26.333 1.00 93.50 87 LEU A CA 1
ATOM 703 C C . LEU A 1 87 ? -17.808 2.809 25.497 1.00 93.50 87 LEU A C 1
ATOM 705 O O . LEU A 1 87 ? -16.924 2.050 25.104 1.00 93.50 87 LEU A O 1
ATOM 709 N N . GLY A 1 88 ? -19.091 2.661 25.185 1.00 91.62 88 GLY A N 1
ATOM 710 C CA . GLY A 1 88 ? -19.573 1.578 24.341 1.00 91.62 88 GLY A CA 1
ATOM 711 C C . GLY A 1 88 ? -20.952 1.829 23.762 1.00 91.62 88 GLY A C 1
ATOM 712 O O . GLY A 1 88 ? -21.513 2.922 23.871 1.00 91.62 88 GLY A O 1
ATOM 713 N N . PHE A 1 89 ? -21.505 0.777 23.168 1.00 90.62 89 PHE A N 1
ATOM 714 C CA . PHE A 1 89 ? -22.830 0.773 22.563 1.00 90.62 89 PHE A CA 1
ATOM 715 C C . PHE A 1 89 ? -23.655 -0.385 23.116 1.00 90.62 89 PHE A C 1
ATOM 717 O O . PHE A 1 89 ? -23.139 -1.477 23.338 1.00 90.62 89 PHE A O 1
ATOM 724 N N . GLY A 1 90 ? -24.943 -0.141 23.327 1.00 89.75 90 GLY A N 1
ATOM 725 C CA . GLY A 1 90 ? -25.916 -1.149 23.730 1.00 89.75 90 GLY A CA 1
ATOM 726 C C . GLY A 1 90 ? -27.112 -1.185 22.788 1.00 89.75 90 GLY A C 1
ATOM 727 O O . GLY A 1 90 ? -27.336 -0.258 22.004 1.00 89.75 90 GLY A O 1
ATOM 728 N N . VAL A 1 91 ? -27.882 -2.271 22.874 1.00 92.19 91 VAL A N 1
ATOM 729 C CA . VAL A 1 91 ? -29.137 -2.451 22.137 1.00 92.19 91 VAL A CA 1
ATOM 730 C C . VAL A 1 91 ? -30.207 -2.970 23.087 1.00 92.19 91 VAL A C 1
ATOM 732 O O . VAL A 1 91 ? -29.984 -3.945 23.803 1.00 92.19 91 VAL A O 1
ATOM 735 N N . ASP A 1 92 ? -31.377 -2.337 23.069 1.00 92.69 92 ASP A N 1
ATOM 736 C CA . ASP A 1 92 ? -32.568 -2.787 23.787 1.00 92.69 92 ASP A CA 1
ATOM 737 C C . ASP A 1 92 ? -33.829 -2.700 22.902 1.00 92.69 92 ASP A C 1
ATOM 739 O O . ASP A 1 92 ? -33.752 -2.530 21.683 1.00 92.69 92 ASP A O 1
ATOM 743 N N . ALA A 1 93 ? -35.013 -2.839 23.507 1.00 93.75 93 ALA A N 1
ATOM 744 C CA . ALA A 1 93 ? -36.291 -2.744 22.797 1.00 93.75 93 ALA A CA 1
ATOM 745 C C . ALA A 1 93 ? -36.558 -1.359 22.165 1.00 93.75 93 ALA A C 1
ATOM 747 O O . ALA A 1 93 ? -37.409 -1.252 21.281 1.00 93.75 93 ALA A O 1
ATOM 748 N N . GLY A 1 94 ? -35.863 -0.311 22.614 1.00 92.50 94 GLY A N 1
ATOM 749 C CA . GLY A 1 94 ? -35.927 1.054 22.093 1.00 92.50 94 GLY A CA 1
ATOM 750 C C . GLY A 1 94 ? -34.900 1.360 20.996 1.00 92.50 94 GLY A C 1
ATOM 751 O O . GLY A 1 94 ? -35.011 2.408 20.358 1.00 92.50 94 GLY A O 1
ATOM 752 N N . GLY A 1 95 ? -33.945 0.460 20.734 1.00 94.12 95 GLY A N 1
ATOM 753 C CA . GLY A 1 95 ? -32.946 0.586 19.670 1.00 94.12 95 GLY A CA 1
ATOM 754 C C . GLY A 1 95 ? -31.508 0.694 20.185 1.00 94.12 95 GLY A C 1
ATOM 755 O O . GLY A 1 95 ? -31.166 0.148 21.230 1.00 94.12 95 GLY A O 1
ATOM 756 N N . PHE A 1 96 ? -30.649 1.362 19.409 1.00 94.25 96 PHE A N 1
ATOM 757 C CA . PHE A 1 96 ? -29.240 1.583 19.753 1.00 94.25 96 PHE A CA 1
ATOM 758 C C . PHE A 1 96 ? -29.084 2.747 20.736 1.00 94.25 96 PHE A C 1
ATOM 760 O O . PHE A 1 96 ? -29.654 3.819 20.520 1.00 94.25 96 PHE A O 1
ATOM 767 N N . TYR A 1 97 ? -28.255 2.569 21.765 1.00 93.25 97 TYR A N 1
ATOM 768 C CA . TYR A 1 97 ? -27.917 3.621 22.725 1.00 93.25 97 TYR A CA 1
ATOM 769 C C . TYR A 1 97 ? -26.424 3.629 23.072 1.00 93.25 97 TYR A C 1
ATOM 771 O O . TYR A 1 97 ? -25.731 2.616 22.973 1.00 93.25 97 TYR A O 1
ATOM 779 N N . TYR A 1 98 ? -25.927 4.796 23.485 1.00 93.19 98 TYR A N 1
ATOM 780 C CA . TYR A 1 98 ? -24.559 4.968 23.973 1.00 93.19 98 TYR A CA 1
ATOM 781 C C . TYR A 1 98 ? -24.459 4.552 25.442 1.00 93.19 98 TYR A C 1
ATOM 783 O O . TYR A 1 98 ? -25.310 4.917 26.255 1.00 93.19 98 TYR A O 1
ATOM 791 N N . ILE A 1 99 ? -23.396 3.829 25.787 1.00 92.69 99 ILE A N 1
ATOM 792 C CA . ILE A 1 99 ? -23.067 3.447 27.159 1.00 92.69 99 ILE A CA 1
ATOM 793 C C . ILE A 1 99 ? -21.874 4.276 27.619 1.00 92.69 99 ILE A C 1
ATOM 795 O O . ILE A 1 99 ? -20.832 4.308 26.965 1.00 92.69 99 ILE A O 1
ATOM 799 N N . GLN A 1 100 ? -22.022 4.901 28.782 1.00 93.94 100 GLN A N 1
ATOM 800 C CA . GLN A 1 100 ? -20.928 5.507 29.523 1.00 93.94 100 GLN A CA 1
ATOM 801 C C . GLN A 1 100 ? -20.917 4.911 30.927 1.00 93.94 100 GLN A C 1
ATOM 803 O O . GLN A 1 100 ? -21.886 5.049 31.672 1.00 93.94 100 GLN A O 1
ATOM 808 N N . GLN A 1 101 ? -19.818 4.255 31.291 1.00 93.50 101 GLN A N 1
ATOM 809 C CA . GLN A 1 101 ? -19.678 3.602 32.588 1.00 93.50 101 GLN A CA 1
ATOM 810 C C . GLN A 1 101 ? -18.418 4.097 33.292 1.00 93.50 101 GLN A C 1
ATOM 812 O O . GLN A 1 101 ? -17.330 4.029 32.727 1.00 93.50 101 GLN A O 1
ATOM 817 N N . GLU A 1 102 ? -18.567 4.593 34.521 1.00 94.06 102 GLU A N 1
ATOM 818 C CA . GLU A 1 102 ? -17.433 4.954 35.377 1.00 94.06 102 GLU A CA 1
ATOM 819 C C . GLU A 1 102 ? -16.575 3.710 35.645 1.00 94.06 102 GLU A C 1
ATOM 821 O O . GLU A 1 102 ? -17.098 2.631 35.928 1.00 94.06 102 GLU A O 1
ATOM 826 N N . VAL A 1 103 ? -15.262 3.855 35.492 1.00 90.06 103 VAL A N 1
ATOM 827 C CA . VAL A 1 103 ? -14.284 2.824 35.837 1.00 90.06 103 VAL A CA 1
ATOM 828 C C . VAL A 1 103 ? -13.945 3.016 37.313 1.00 90.06 103 VAL A C 1
ATOM 830 O O . VAL A 1 103 ? -13.436 4.079 37.669 1.00 90.06 103 VAL A O 1
ATOM 833 N N . GLU A 1 104 ? -14.282 2.023 38.143 1.00 76.19 104 GLU A N 1
ATOM 834 C CA . GLU A 1 104 ? -13.910 1.982 39.570 1.00 76.19 104 GLU A CA 1
ATOM 835 C C . GLU A 1 104 ? -12.390 1.961 39.786 1.00 76.19 104 GLU A C 1
ATOM 837 O O . GLU A 1 104 ? -11.673 1.332 38.968 1.00 76.19 104 GLU A O 1
#